Protein AF-A0A6B3PLU9-F1 (afdb_monomer)

Structure (mmCIF, N/CA/C/O backbone):
data_AF-A0A6B3PLU9-F1
#
_entry.id   AF-A0A6B3PLU9-F1
#
loop_
_atom_site.group_PDB
_atom_site.id
_atom_site.type_symbol
_atom_site.label_atom_id
_atom_site.label_alt_id
_atom_site.label_comp_id
_atom_site.label_asym_id
_atom_site.label_entity_id
_atom_site.label_seq_id
_atom_site.pdbx_PDB_ins_code
_atom_site.Cartn_x
_atom_site.Cartn_y
_atom_site.Cartn_z
_atom_site.occupancy
_atom_site.B_iso_or_equiv
_atom_site.auth_seq_id
_atom_site.auth_comp_id
_atom_site.auth_asym_id
_atom_site.auth_atom_id
_atom_site.pdbx_PDB_model_num
ATOM 1 N N . MET A 1 1 ? -28.751 -51.634 -18.976 1.00 40.22 1 MET A N 1
ATOM 2 C CA . MET A 1 1 ? -27.635 -51.017 -18.234 1.00 40.22 1 MET A CA 1
ATOM 3 C C . MET A 1 1 ? -26.847 -50.187 -19.223 1.00 40.22 1 MET A C 1
ATOM 5 O O . MET A 1 1 ? -26.093 -50.759 -19.991 1.00 40.22 1 MET A O 1
ATOM 9 N N . ASP A 1 2 ? -27.060 -48.877 -19.251 1.00 35.12 2 ASP A N 1
ATOM 10 C CA . ASP A 1 2 ? -26.066 -47.971 -19.817 1.00 35.12 2 ASP A CA 1
ATOM 11 C C . ASP A 1 2 ? -25.985 -46.749 -18.906 1.00 35.12 2 ASP A C 1
ATOM 13 O O . ASP A 1 2 ? -26.963 -46.044 -18.657 1.00 35.12 2 ASP A O 1
ATOM 17 N N . SER A 1 3 ? -24.834 -46.633 -18.265 1.00 38.56 3 SER A N 1
ATOM 18 C CA . SER A 1 3 ? -24.521 -45.673 -17.221 1.00 38.56 3 SER A CA 1
ATOM 19 C C . SER A 1 3 ? -23.935 -44.424 -17.865 1.00 38.56 3 SER A C 1
ATOM 21 O O . SER A 1 3 ? -22.718 -44.308 -18.036 1.00 38.56 3 SER A O 1
ATOM 23 N N . SER A 1 4 ? -24.801 -43.469 -18.200 1.00 42.03 4 SER A N 1
ATOM 24 C CA . SER A 1 4 ? -24.402 -42.148 -18.680 1.00 42.03 4 SER A CA 1
ATOM 25 C C . SER A 1 4 ? -23.689 -41.391 -17.554 1.00 42.03 4 SER A C 1
ATOM 27 O O . SER A 1 4 ? -24.287 -40.933 -16.579 1.00 42.03 4 SER A O 1
ATOM 29 N N . LYS A 1 5 ? -22.363 -41.306 -17.685 1.00 42.41 5 LYS A N 1
ATOM 30 C CA . LYS A 1 5 ? -21.433 -40.605 -16.793 1.00 42.41 5 LYS A CA 1
ATOM 31 C C . LYS A 1 5 ? -21.872 -39.156 -16.559 1.00 42.41 5 LYS A C 1
ATOM 33 O O . LYS A 1 5 ? -21.849 -38.340 -17.477 1.00 42.41 5 LYS A O 1
ATOM 38 N N . LYS A 1 6 ? -22.163 -38.813 -15.301 1.00 42.69 6 LYS A N 1
ATOM 39 C CA . LYS A 1 6 ? -22.234 -37.420 -14.835 1.00 42.69 6 LYS A CA 1
ATOM 40 C C . LYS A 1 6 ? -20.848 -36.782 -14.974 1.00 42.69 6 LYS A C 1
ATOM 42 O O . LYS A 1 6 ? -19.919 -37.155 -14.259 1.00 42.69 6 LYS A O 1
ATOM 47 N N . VAL A 1 7 ? -20.690 -35.835 -15.896 1.00 46.00 7 VAL A N 1
ATOM 48 C CA . VAL A 1 7 ? -19.469 -35.029 -16.011 1.00 46.00 7 VAL A CA 1
ATOM 49 C C . VAL A 1 7 ? -19.578 -33.871 -15.020 1.00 46.00 7 VAL A C 1
ATOM 51 O O . VAL A 1 7 ? -20.324 -32.925 -15.242 1.00 46.00 7 VAL A O 1
ATOM 54 N N . ASN A 1 8 ? -18.847 -33.953 -13.910 1.00 43.81 8 ASN A N 1
ATOM 55 C CA . ASN A 1 8 ? -18.676 -32.838 -12.980 1.00 43.81 8 ASN A CA 1
ATOM 56 C C . ASN A 1 8 ? -17.635 -31.866 -13.565 1.00 43.81 8 ASN A C 1
ATOM 58 O O . ASN A 1 8 ? -16.434 -32.140 -13.528 1.00 43.81 8 ASN A O 1
ATOM 62 N N . THR A 1 9 ? -18.090 -30.764 -14.167 1.00 45.09 9 THR A N 1
ATOM 63 C CA . THR A 1 9 ? -17.224 -29.689 -14.671 1.00 45.09 9 THR A CA 1
ATOM 64 C C . THR A 1 9 ? -17.217 -28.523 -13.684 1.00 45.09 9 THR A C 1
ATOM 66 O O . THR A 1 9 ? -18.129 -27.701 -13.688 1.00 45.09 9 THR A O 1
ATOM 69 N N . LYS A 1 10 ? -16.162 -28.420 -12.870 1.00 51.03 10 LYS A N 1
ATOM 70 C CA . LYS A 1 10 ? -15.980 -27.383 -11.836 1.00 51.03 10 LYS A CA 1
ATOM 71 C C . LYS A 1 10 ? -15.837 -25.933 -12.348 1.00 51.03 10 LYS A C 1
ATOM 73 O O . LYS A 1 10 ? -15.636 -25.043 -11.535 1.00 51.03 10 LYS A O 1
ATOM 78 N N . ASN A 1 11 ? -15.936 -25.666 -13.655 1.00 46.56 11 ASN A N 1
ATOM 79 C CA . ASN A 1 11 ? -15.552 -24.365 -14.227 1.00 46.56 11 ASN A CA 1
ATOM 80 C C . ASN A 1 11 ? -16.656 -23.684 -15.061 1.00 46.56 11 ASN A C 1
ATOM 82 O O . ASN A 1 11 ? -16.352 -22.748 -15.790 1.00 46.56 11 ASN A O 1
ATOM 86 N N . GLY A 1 12 ? -17.911 -24.155 -15.022 1.00 44.62 12 GLY A N 1
ATOM 87 C CA . GLY A 1 12 ? -19.075 -23.485 -15.643 1.00 44.62 12 GLY A CA 1
ATOM 88 C C . GLY A 1 12 ? -19.098 -23.361 -17.181 1.00 44.62 12 GLY A C 1
ATOM 89 O O . GLY A 1 12 ? -20.157 -23.136 -17.749 1.00 44.62 12 GLY A O 1
ATOM 90 N N . LEU A 1 13 ? -17.971 -23.558 -17.872 1.00 59.44 13 LEU A N 1
ATOM 91 C CA . LEU A 1 13 ? -17.803 -23.282 -19.307 1.00 59.44 13 LEU A CA 1
ATOM 92 C C . LEU A 1 13 ? -17.908 -24.522 -20.211 1.00 59.44 13 LEU A C 1
ATOM 94 O O . LEU A 1 13 ? -17.691 -24.417 -21.412 1.00 59.44 13 LEU A O 1
ATOM 98 N N . GLY A 1 14 ? -18.158 -25.719 -19.666 1.00 50.41 14 GLY A N 1
ATOM 99 C CA . GLY A 1 14 ? -18.267 -26.965 -20.450 1.00 50.41 14 GLY A CA 1
ATOM 100 C C . GLY A 1 14 ? -16.984 -27.421 -21.174 1.00 50.41 14 GLY A C 1
ATOM 101 O O . GLY A 1 14 ? -16.959 -28.498 -21.766 1.00 50.41 14 GLY A O 1
ATOM 102 N N . ILE A 1 15 ? -15.896 -26.651 -21.096 1.00 53.94 15 ILE A N 1
ATOM 103 C CA . ILE A 1 15 ? -14.608 -26.938 -21.731 1.00 53.94 15 ILE A CA 1
ATOM 104 C C . ILE A 1 15 ? -13.661 -27.520 -20.679 1.00 53.94 15 ILE A C 1
ATOM 106 O O . ILE A 1 15 ? -13.397 -26.905 -19.645 1.00 53.94 15 ILE A O 1
ATOM 110 N N . LYS A 1 16 ? -13.113 -28.714 -20.939 1.00 58.19 16 LYS A N 1
ATOM 111 C CA . LYS A 1 16 ? -12.003 -29.238 -20.132 1.00 58.19 16 LYS A CA 1
ATOM 112 C C . LYS A 1 16 ? -10.785 -28.339 -20.367 1.00 58.19 16 LYS A C 1
ATOM 114 O O . LYS A 1 16 ? -10.379 -28.219 -21.525 1.00 58.19 16 LYS A O 1
ATOM 119 N N . PRO A 1 17 ? -10.174 -27.742 -19.328 1.00 61.59 17 PRO A N 1
ATOM 120 C CA . PRO A 1 17 ? -8.960 -26.961 -19.517 1.00 61.59 17 PRO A CA 1
ATOM 121 C C . PRO A 1 17 ? -7.906 -27.843 -20.191 1.00 61.59 17 PRO A C 1
ATOM 123 O O . PRO A 1 17 ? -7.608 -28.951 -19.729 1.00 61.59 17 PRO A O 1
ATOM 126 N N . LYS A 1 18 ? -7.383 -27.376 -21.329 1.00 72.00 18 LYS A N 1
ATOM 127 C CA . LYS A 1 18 ? -6.341 -28.081 -22.075 1.00 72.00 18 LYS A CA 1
ATOM 128 C C . LYS A 1 18 ? -5.106 -28.154 -21.181 1.00 72.00 18 LYS A C 1
ATOM 130 O O . LYS A 1 18 ? -4.504 -27.129 -20.883 1.00 72.00 18 LYS A O 1
ATOM 135 N N . LYS A 1 19 ? -4.728 -29.358 -20.742 1.00 76.62 19 LYS A N 1
ATOM 136 C CA . LYS A 1 19 ? -3.467 -29.557 -20.017 1.00 76.62 19 LYS A CA 1
ATOM 137 C C . LYS A 1 19 ? -2.315 -29.214 -20.958 1.00 76.62 19 LYS A C 1
ATOM 139 O O . LYS A 1 19 ? -2.180 -29.835 -22.011 1.00 76.62 19 LYS A O 1
ATOM 144 N N . TRP A 1 20 ? -1.521 -28.210 -20.601 1.00 80.81 20 TRP A N 1
ATOM 145 C CA . TRP A 1 20 ? -0.330 -27.845 -21.361 1.00 80.81 20 TRP A CA 1
ATOM 146 C C . TRP A 1 20 ? 0.751 -28.914 -21.198 1.00 80.81 20 TRP A C 1
ATOM 148 O O . TRP A 1 20 ? 0.866 -29.550 -20.147 1.00 80.81 20 TRP A O 1
ATOM 158 N N . THR A 1 21 ? 1.541 -29.126 -22.250 1.00 88.19 21 THR A N 1
ATOM 159 C CA . THR A 1 21 ? 2.741 -29.961 -22.159 1.00 88.19 21 THR A CA 1
ATOM 160 C C . THR A 1 21 ? 3.817 -29.220 -21.365 1.00 88.19 21 THR A C 1
ATOM 162 O O . THR A 1 21 ? 3.837 -27.989 -21.333 1.00 88.19 21 THR A O 1
ATOM 165 N N . LYS A 1 22 ? 4.742 -29.959 -20.736 1.00 87.88 22 LYS A N 1
ATOM 166 C CA . LYS A 1 22 ? 5.876 -29.355 -20.009 1.00 87.88 22 LYS A CA 1
ATOM 167 C C . LYS A 1 22 ? 6.689 -28.412 -20.902 1.00 87.88 22 LYS A C 1
ATOM 169 O O . LYS A 1 22 ? 7.090 -27.344 -20.457 1.00 87.88 22 LYS A O 1
ATOM 174 N N . GLU A 1 23 ? 6.895 -28.808 -22.155 1.00 89.44 23 GLU A N 1
ATOM 175 C CA . GLU A 1 23 ? 7.590 -28.011 -23.166 1.00 89.44 23 GLU A CA 1
ATOM 176 C C . GLU A 1 23 ? 6.848 -26.708 -23.478 1.00 89.44 23 GLU A C 1
ATOM 178 O O . GLU A 1 23 ? 7.449 -25.641 -23.442 1.00 89.44 23 GLU A O 1
ATOM 183 N N . HIS A 1 24 ? 5.529 -26.764 -23.691 1.00 84.94 24 HIS A N 1
ATOM 184 C CA . HIS A 1 24 ? 4.742 -25.563 -23.957 1.00 84.94 24 HIS A CA 1
ATOM 185 C C . HIS A 1 24 ? 4.762 -24.592 -22.769 1.00 84.94 24 HIS A C 1
ATOM 187 O O . HIS A 1 24 ? 4.985 -23.399 -22.959 1.00 84.94 24 HIS A O 1
ATOM 193 N N . SER A 1 25 ? 4.619 -25.099 -21.539 1.00 86.62 25 SER A N 1
ATOM 194 C CA . SER A 1 25 ? 4.739 -24.276 -20.331 1.00 86.62 25 SER A CA 1
ATOM 195 C C . SER A 1 25 ? 6.117 -23.624 -20.206 1.00 86.62 25 SER A C 1
ATOM 197 O O . SER A 1 25 ? 6.197 -22.455 -19.836 1.00 86.62 25 SER A O 1
ATOM 199 N N . LYS A 1 26 ? 7.195 -24.348 -20.536 1.00 90.88 26 LYS A N 1
ATOM 200 C CA . LYS A 1 26 ? 8.556 -23.798 -20.530 1.00 90.88 26 LYS A CA 1
ATOM 201 C C . LYS A 1 26 ? 8.711 -22.689 -21.573 1.00 90.88 26 LYS A C 1
ATOM 203 O O . LYS A 1 26 ? 9.187 -21.615 -21.232 1.00 90.88 26 LYS A O 1
ATOM 208 N N . ASN A 1 27 ? 8.237 -22.907 -22.798 1.00 90.00 27 ASN A N 1
ATOM 209 C CA . ASN A 1 27 ? 8.338 -21.917 -23.873 1.00 90.00 27 ASN A CA 1
ATOM 210 C C . ASN A 1 27 ? 7.592 -20.622 -23.530 1.00 90.00 27 ASN A C 1
ATOM 212 O O . ASN A 1 27 ? 8.107 -19.533 -23.765 1.00 90.00 27 ASN A O 1
ATOM 216 N N . VAL A 1 28 ? 6.404 -20.727 -22.925 1.00 89.44 28 VAL A N 1
ATOM 217 C CA . VAL A 1 28 ? 5.658 -19.556 -22.445 1.00 89.44 28 VAL A CA 1
ATOM 218 C C . VAL A 1 28 ? 6.419 -18.842 -21.323 1.00 89.44 28 VAL A C 1
ATOM 220 O O . VAL A 1 28 ? 6.532 -17.620 -21.352 1.00 89.44 28 VAL A O 1
ATOM 223 N N . GLN A 1 29 ? 6.983 -19.575 -20.357 1.00 89.25 29 GLN A N 1
ATOM 224 C CA . GLN A 1 29 ? 7.791 -18.974 -19.288 1.00 89.25 29 GLN A CA 1
ATOM 225 C C . GLN A 1 29 ? 9.027 -18.249 -19.827 1.00 89.25 29 GLN A C 1
ATOM 227 O O . GLN A 1 29 ? 9.337 -17.153 -19.365 1.00 89.25 29 GLN A O 1
ATOM 232 N N . ASP A 1 30 ? 9.725 -18.846 -20.790 1.00 91.75 30 ASP A N 1
ATOM 233 C CA . ASP A 1 30 ? 10.923 -18.262 -21.388 1.00 91.75 30 ASP A CA 1
ATOM 234 C C . ASP A 1 30 ? 10.569 -17.017 -22.218 1.00 91.75 30 ASP A C 1
ATOM 236 O O . ASP A 1 30 ? 11.236 -15.991 -22.083 1.00 91.75 30 ASP A O 1
ATOM 240 N N . PHE A 1 31 ? 9.460 -17.048 -22.969 1.00 91.44 31 PHE A N 1
ATOM 241 C CA . PHE A 1 31 ? 8.927 -15.876 -23.671 1.00 91.44 31 PHE A CA 1
ATOM 242 C C . PHE A 1 31 ? 8.584 -14.731 -22.708 1.00 91.44 31 PHE A C 1
ATOM 244 O O . PHE A 1 31 ? 9.013 -13.598 -2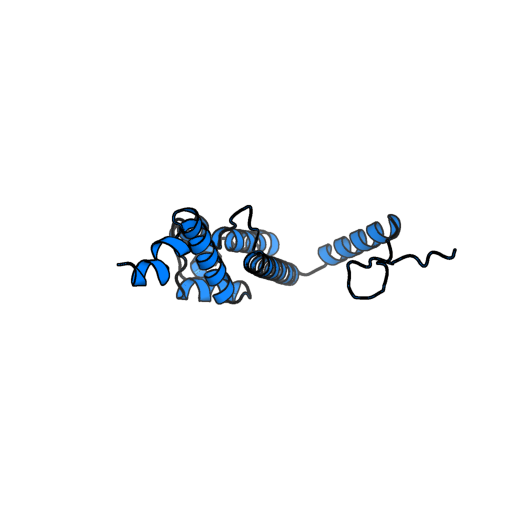2.921 1.00 91.44 31 PHE A O 1
ATOM 251 N N . ILE A 1 32 ? 7.872 -15.022 -21.612 1.00 88.94 32 ILE A N 1
ATOM 252 C CA . ILE A 1 32 ? 7.526 -14.022 -20.589 1.00 88.94 32 ILE A CA 1
ATOM 253 C C . ILE A 1 32 ? 8.793 -13.410 -19.983 1.00 88.94 32 ILE A C 1
ATOM 255 O O . ILE A 1 32 ? 8.877 -12.191 -19.851 1.00 88.94 32 ILE A O 1
ATOM 259 N N . LYS A 1 33 ? 9.797 -14.229 -19.642 1.00 90.12 33 LYS A N 1
ATOM 260 C CA . LYS A 1 33 ? 11.072 -13.743 -19.089 1.00 90.12 33 LYS A CA 1
ATOM 261 C C . LYS A 1 33 ? 11.819 -12.853 -20.074 1.00 90.12 33 LYS A C 1
ATOM 263 O O . LYS A 1 33 ? 12.335 -11.814 -19.673 1.00 90.12 33 LYS A O 1
ATOM 268 N N . GLN A 1 34 ? 11.883 -13.255 -21.343 1.00 90.81 34 GLN A N 1
ATOM 269 C CA . GLN A 1 34 ? 12.548 -12.477 -22.383 1.00 90.81 34 GLN A CA 1
ATOM 270 C C . GLN A 1 34 ? 11.849 -11.134 -22.594 1.00 90.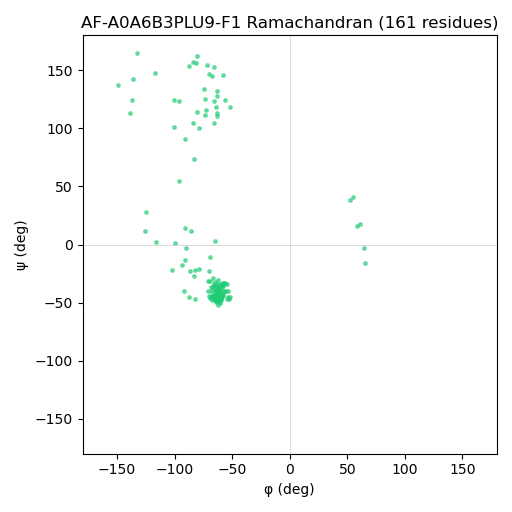81 34 GLN A C 1
ATOM 272 O O . GLN A 1 34 ? 12.518 -10.105 -22.649 1.00 90.81 34 GLN A O 1
ATOM 277 N N . HIS A 1 35 ? 10.518 -11.138 -22.661 1.00 89.88 35 HIS A N 1
ATOM 278 C CA . HIS A 1 35 ? 9.745 -9.915 -22.813 1.00 89.88 35 HIS A CA 1
ATOM 279 C C . HIS A 1 35 ? 9.933 -8.992 -21.602 1.00 89.88 35 HIS A C 1
ATOM 281 O O . HIS A 1 35 ? 10.351 -7.852 -21.770 1.00 89.88 35 HIS A O 1
ATOM 287 N N . TYR A 1 36 ? 9.785 -9.522 -20.383 1.00 87.44 36 TYR A N 1
ATOM 288 C CA . TYR A 1 36 ? 10.017 -8.779 -19.141 1.00 87.44 36 TYR A CA 1
ATOM 289 C C . TYR A 1 36 ? 11.435 -8.203 -19.038 1.00 87.44 36 TYR A C 1
ATOM 291 O O . TYR A 1 36 ? 11.631 -7.140 -18.456 1.00 87.44 36 TYR A O 1
ATOM 299 N N . ALA A 1 37 ? 12.455 -8.871 -19.584 1.00 88.06 37 ALA A N 1
ATOM 300 C CA . ALA A 1 37 ? 13.814 -8.333 -19.599 1.00 88.06 37 ALA A CA 1
ATOM 301 C C . ALA A 1 37 ? 13.930 -7.061 -20.460 1.00 88.06 37 ALA A C 1
ATOM 303 O O . ALA A 1 37 ? 14.710 -6.176 -20.114 1.00 88.06 37 ALA A O 1
ATOM 304 N N . GLN A 1 38 ? 13.136 -6.959 -21.530 1.00 90.69 38 GLN A N 1
ATOM 305 C CA . GLN A 1 38 ? 13.157 -5.860 -22.502 1.00 90.69 38 GLN A CA 1
ATOM 306 C C . GLN A 1 38 ? 12.154 -4.738 -22.198 1.00 90.69 38 GLN A C 1
ATOM 308 O O . GLN A 1 38 ? 12.306 -3.645 -22.735 1.00 90.69 38 GLN A O 1
ATOM 313 N N . THR A 1 39 ? 11.151 -4.993 -21.355 1.00 89.69 39 THR A N 1
ATOM 314 C CA . THR A 1 39 ? 10.171 -3.990 -20.913 1.00 89.69 39 THR A CA 1
ATOM 315 C C . THR A 1 39 ? 10.856 -2.795 -20.236 1.00 89.69 39 THR A C 1
ATOM 317 O O . THR A 1 39 ? 11.869 -2.963 -19.545 1.00 89.69 39 THR A O 1
ATOM 320 N N . ASP A 1 40 ? 10.298 -1.596 -20.402 1.00 96.00 40 ASP A N 1
ATOM 321 C CA . ASP A 1 40 ? 10.791 -0.380 -19.750 1.00 96.00 40 ASP A CA 1
ATOM 322 C C . ASP A 1 40 ? 10.582 -0.435 -18.217 1.00 96.00 40 ASP A C 1
ATOM 324 O O . ASP A 1 40 ? 9.595 -1.015 -17.751 1.00 96.00 40 ASP A O 1
ATOM 328 N N . PRO A 1 41 ? 11.486 0.126 -17.389 1.00 95.81 41 PRO A N 1
ATOM 329 C CA . PRO A 1 41 ? 11.319 0.129 -15.936 1.00 95.81 41 PRO A CA 1
ATOM 330 C C . PRO A 1 41 ? 10.014 0.763 -15.431 1.00 95.81 41 PRO A C 1
ATOM 332 O O . PRO A 1 41 ? 9.482 0.292 -14.424 1.00 95.81 41 PRO A O 1
ATOM 335 N N . VAL A 1 42 ? 9.486 1.788 -16.108 1.00 95.88 42 VAL A N 1
ATOM 336 C CA . VAL A 1 42 ? 8.208 2.426 -15.752 1.00 95.88 42 VAL A CA 1
ATOM 337 C C . VAL A 1 42 ? 7.051 1.472 -16.021 1.00 95.88 42 VAL A C 1
ATOM 339 O O . VAL A 1 42 ? 6.237 1.238 -15.136 1.00 95.88 42 VAL A O 1
ATOM 342 N N . GLU A 1 43 ? 7.030 0.818 -17.180 1.00 96.31 43 GLU A N 1
ATOM 343 C CA . GLU A 1 43 ? 5.998 -0.172 -17.506 1.00 96.31 43 GLU A CA 1
ATOM 344 C C . GLU A 1 43 ? 6.062 -1.392 -16.563 1.00 96.31 43 GLU A C 1
ATOM 346 O O . GLU A 1 43 ? 5.040 -1.941 -16.143 1.00 96.31 43 GLU A O 1
ATOM 351 N N . LYS A 1 44 ? 7.262 -1.817 -16.137 1.00 97.00 44 LYS A N 1
ATOM 352 C CA . LYS A 1 44 ? 7.395 -2.842 -15.081 1.00 97.00 44 LYS A CA 1
ATOM 353 C C . LYS A 1 44 ? 6.795 -2.377 -13.760 1.00 97.00 44 LYS A C 1
ATOM 355 O O . LYS A 1 44 ? 6.213 -3.195 -13.045 1.00 97.00 44 LYS A O 1
ATOM 360 N N . LEU A 1 45 ? 6.958 -1.099 -13.425 1.00 97.44 45 LEU A N 1
ATOM 361 C CA . LEU A 1 45 ? 6.413 -0.528 -12.201 1.00 97.44 45 LEU A CA 1
ATOM 362 C C . LEU A 1 45 ? 4.889 -0.492 -12.274 1.00 97.44 45 LEU A C 1
ATOM 364 O O . LEU A 1 45 ? 4.250 -0.982 -11.350 1.00 97.44 45 LEU A O 1
ATOM 368 N N . GLU A 1 46 ? 4.313 -0.013 -13.374 1.00 96.94 46 GLU A N 1
ATOM 369 C CA . GLU A 1 46 ? 2.863 -0.014 -13.603 1.00 96.94 46 GLU A CA 1
ATOM 370 C C . GLU A 1 46 ? 2.278 -1.423 -13.458 1.00 96.94 46 GLU A C 1
ATOM 372 O O . GLU A 1 46 ? 1.332 -1.637 -12.699 1.00 96.94 46 GLU A O 1
ATOM 377 N N . ASN A 1 47 ? 2.912 -2.422 -14.078 1.00 95.94 47 ASN A N 1
ATOM 378 C CA . ASN A 1 47 ? 2.512 -3.822 -13.938 1.00 95.94 47 ASN A CA 1
ATOM 379 C C . ASN A 1 47 ? 2.606 -4.327 -12.486 1.00 95.94 47 ASN A C 1
ATOM 381 O O . ASN A 1 47 ? 1.742 -5.078 -12.026 1.00 95.94 47 ASN A O 1
ATOM 385 N N . ARG A 1 48 ? 3.641 -3.922 -11.736 1.00 97.38 48 ARG A N 1
ATOM 386 C CA . ARG A 1 48 ? 3.786 -4.268 -10.312 1.00 97.38 48 ARG A CA 1
ATOM 387 C C . ARG A 1 48 ? 2.714 -3.616 -9.447 1.00 97.38 48 ARG A C 1
ATOM 389 O O . ARG A 1 48 ? 2.139 -4.300 -8.604 1.00 97.38 48 ARG A O 1
ATOM 396 N N . LEU A 1 49 ? 2.426 -2.338 -9.664 1.00 98.00 49 LEU A N 1
ATOM 397 C CA . LEU A 1 49 ? 1.381 -1.609 -8.948 1.00 98.00 49 LEU A CA 1
ATOM 398 C C . LEU A 1 49 ? -0.004 -2.189 -9.254 1.00 98.00 49 LEU A C 1
ATOM 400 O O . LEU A 1 49 ? -0.798 -2.410 -8.339 1.00 98.00 49 LEU A O 1
ATOM 404 N N . PHE A 1 50 ? -0.258 -2.555 -10.512 1.00 97.94 50 PHE A N 1
ATOM 405 C CA . PHE A 1 50 ? -1.480 -3.247 -10.905 1.00 97.94 50 PHE A CA 1
ATOM 406 C C . PHE A 1 50 ? -1.624 -4.608 -10.210 1.00 97.94 50 PHE A C 1
ATOM 408 O O . PHE A 1 50 ? -2.690 -4.926 -9.688 1.00 97.94 50 PHE A O 1
ATOM 415 N N . ALA A 1 51 ? -0.550 -5.398 -10.123 1.00 97.88 51 ALA A N 1
ATOM 416 C CA . ALA A 1 51 ? -0.576 -6.658 -9.383 1.00 97.88 51 ALA A CA 1
ATOM 417 C C . ALA A 1 51 ? -0.890 -6.449 -7.888 1.00 97.88 51 ALA A C 1
ATOM 419 O O . ALA A 1 51 ? -1.712 -7.177 -7.335 1.00 97.88 51 ALA A O 1
ATOM 420 N N . ILE A 1 52 ? -0.298 -5.431 -7.253 1.00 98.12 52 ILE A N 1
ATOM 421 C CA . ILE A 1 52 ? -0.581 -5.069 -5.852 1.00 98.12 52 ILE A CA 1
ATOM 422 C C . ILE A 1 52 ? -2.057 -4.683 -5.682 1.00 98.12 52 ILE A C 1
ATOM 424 O O . ILE A 1 52 ? -2.719 -5.155 -4.761 1.00 98.12 52 ILE A O 1
ATOM 428 N N . LYS A 1 53 ? -2.612 -3.891 -6.605 1.00 98.25 53 LYS A N 1
ATOM 429 C CA . LYS A 1 53 ? -4.036 -3.525 -6.625 1.00 98.25 53 LYS A CA 1
ATOM 430 C C . LYS A 1 53 ? -4.950 -4.749 -6.689 1.00 98.25 53 LYS A C 1
ATOM 432 O O . LYS A 1 53 ? -5.921 -4.816 -5.939 1.00 98.25 53 LYS A O 1
ATOM 437 N N . LEU A 1 54 ? -4.635 -5.723 -7.543 1.00 97.88 54 LEU A N 1
ATOM 438 C CA . LEU A 1 54 ? -5.393 -6.975 -7.624 1.00 97.88 54 LEU A CA 1
ATOM 439 C C . LEU A 1 54 ? -5.306 -7.774 -6.317 1.00 97.88 54 LEU A C 1
ATOM 441 O O . LEU A 1 54 ? -6.320 -8.273 -5.842 1.00 97.88 54 LEU A O 1
ATOM 445 N N . GLN A 1 55 ? -4.125 -7.851 -5.699 1.00 96.94 55 GLN A N 1
ATOM 446 C CA . GLN A 1 55 ? -3.955 -8.520 -4.403 1.00 96.94 55 GLN A CA 1
ATOM 447 C C . GLN A 1 55 ? -4.763 -7.843 -3.291 1.00 96.94 55 GLN A C 1
ATOM 449 O O . GLN A 1 55 ? -5.331 -8.517 -2.438 1.00 96.94 55 GLN A O 1
ATOM 454 N N . MET A 1 56 ? -4.830 -6.512 -3.295 1.00 97.75 56 MET A N 1
ATOM 455 C CA . MET A 1 56 ? -5.656 -5.745 -2.364 1.00 97.75 56 MET A CA 1
ATOM 456 C C . MET A 1 56 ? -7.152 -6.040 -2.555 1.00 97.75 56 MET A C 1
ATOM 458 O O . MET A 1 56 ? -7.876 -6.207 -1.576 1.00 97.75 56 MET A O 1
ATOM 462 N N . GLN A 1 57 ? -7.615 -6.133 -3.805 1.00 97.38 57 GLN A N 1
ATOM 463 C CA . GLN A 1 57 ? -9.001 -6.496 -4.121 1.00 97.38 57 GLN A CA 1
ATOM 464 C C . GLN A 1 57 ? -9.331 -7.925 -3.678 1.00 97.38 57 GLN A C 1
ATOM 466 O O . GLN A 1 57 ? -10.347 -8.133 -3.019 1.00 97.38 57 GLN A O 1
ATOM 471 N N . ASP A 1 58 ? -8.456 -8.883 -3.981 1.00 95.81 58 ASP A N 1
ATOM 472 C CA . ASP A 1 58 ? -8.600 -10.283 -3.568 1.00 95.81 58 ASP A CA 1
ATOM 473 C C . ASP A 1 58 ? -8.648 -10.409 -2.036 1.00 95.81 58 ASP A C 1
ATOM 475 O O . ASP A 1 58 ? -9.541 -11.045 -1.478 1.00 95.81 58 ASP A O 1
ATOM 479 N N . TYR A 1 59 ? -7.769 -9.686 -1.333 1.00 96.31 59 TYR A N 1
ATOM 480 C CA . TYR A 1 59 ? -7.779 -9.619 0.128 1.00 96.31 59 TYR A CA 1
ATOM 481 C C . TYR A 1 59 ? -9.113 -9.106 0.689 1.00 96.31 59 TYR A C 1
ATOM 483 O O . TYR A 1 59 ? -9.624 -9.633 1.679 1.00 96.31 59 TYR A O 1
ATOM 491 N N . LEU A 1 60 ? -9.713 -8.087 0.067 1.00 95.69 60 LEU A N 1
ATOM 492 C CA . LEU A 1 60 ? -11.015 -7.566 0.487 1.00 95.69 60 LEU A CA 1
ATOM 493 C C . LEU A 1 60 ? -12.166 -8.533 0.212 1.00 95.69 60 LEU A C 1
ATOM 495 O O . LEU A 1 60 ? -13.104 -8.567 1.006 1.00 95.69 60 LEU A O 1
ATOM 499 N N . GLN A 1 61 ? -12.083 -9.342 -0.840 1.00 93.88 61 GLN A N 1
ATOM 500 C CA . GLN A 1 61 ? -13.113 -10.323 -1.188 1.00 93.88 61 GLN A CA 1
ATOM 501 C C . GLN A 1 61 ? -13.003 -11.631 -0.400 1.00 93.88 61 GLN A C 1
ATOM 503 O O . GLN A 1 61 ? -13.993 -12.339 -0.261 1.00 93.88 61 GLN A O 1
ATOM 508 N N . ASN A 1 62 ? -11.826 -11.950 0.137 1.00 90.81 62 ASN A N 1
ATOM 509 C CA . ASN A 1 62 ? -11.627 -13.176 0.898 1.00 90.81 62 ASN A CA 1
ATOM 510 C C . ASN A 1 62 ? -12.303 -13.098 2.281 1.00 90.81 62 ASN A C 1
ATOM 512 O O . ASN A 1 62 ? -11.925 -12.268 3.110 1.00 90.81 62 ASN A O 1
ATOM 516 N N . GLU A 1 63 ? -13.300 -13.943 2.537 1.00 83.56 63 GLU A N 1
ATOM 517 C CA . GLU A 1 63 ? -13.979 -14.044 3.839 1.00 83.56 63 GLU A CA 1
ATOM 518 C C . GLU A 1 63 ? -13.207 -14.939 4.828 1.00 83.56 63 GLU A C 1
ATOM 520 O O . GLU A 1 63 ? -13.221 -14.689 6.032 1.00 83.56 63 GLU A O 1
ATOM 525 N N . ASP A 1 64 ? -12.430 -15.899 4.321 1.00 85.19 64 ASP A N 1
ATOM 526 C CA . ASP A 1 64 ? -11.673 -16.890 5.094 1.00 85.19 64 ASP A CA 1
ATOM 527 C C . ASP A 1 64 ? -10.211 -16.451 5.310 1.00 85.19 64 ASP A C 1
ATOM 529 O O . ASP A 1 64 ? -9.250 -17.149 4.967 1.00 85.19 64 ASP A O 1
ATOM 533 N N . ILE A 1 65 ? -10.011 -15.252 5.864 1.00 81.56 65 ILE A N 1
ATOM 534 C CA . ILE A 1 65 ? -8.663 -14.714 6.097 1.00 81.56 65 ILE A CA 1
ATOM 535 C C . ILE A 1 65 ? -7.990 -15.438 7.267 1.00 81.56 65 ILE A C 1
ATOM 537 O O . ILE A 1 65 ? -8.336 -15.238 8.430 1.00 81.56 65 ILE A O 1
ATOM 541 N N . THR A 1 66 ? -6.954 -16.222 6.962 1.00 80.19 66 THR A N 1
ATOM 542 C CA . THR A 1 66 ? -6.101 -16.879 7.967 1.00 80.19 66 THR A CA 1
ATOM 543 C C . THR A 1 66 ? -4.949 -16.000 8.452 1.00 80.19 66 THR A C 1
ATOM 545 O O . THR A 1 66 ? -4.422 -16.220 9.539 1.00 80.19 66 THR A O 1
ATOM 548 N N . GLU A 1 67 ? -4.542 -15.010 7.654 1.00 86.69 67 GLU A N 1
ATOM 549 C CA . GLU A 1 67 ? -3.430 -14.106 7.951 1.00 86.69 67 GLU A CA 1
ATOM 550 C C . GLU A 1 67 ? -3.799 -12.665 7.587 1.00 86.69 67 GLU A C 1
ATOM 552 O O . GLU A 1 67 ? -4.186 -12.368 6.457 1.00 86.69 67 GLU A O 1
ATOM 557 N N . ILE A 1 68 ? -3.686 -11.757 8.560 1.00 91.00 68 ILE A N 1
ATOM 558 C CA . ILE A 1 68 ? -4.027 -10.346 8.366 1.00 91.00 68 ILE A CA 1
ATOM 559 C C . ILE A 1 68 ? -2.867 -9.644 7.669 1.00 91.00 68 ILE A C 1
ATOM 561 O O . ILE A 1 68 ? -1.829 -9.423 8.292 1.00 91.00 68 ILE A O 1
ATOM 565 N N . LYS A 1 69 ? -3.098 -9.189 6.436 1.00 94.81 69 LYS A N 1
ATOM 566 C CA . LYS A 1 69 ? -2.193 -8.289 5.719 1.00 94.81 69 LYS A CA 1
ATOM 567 C C . LYS A 1 69 ? -2.657 -6.845 5.884 1.00 94.81 69 LYS A C 1
ATOM 569 O O . LYS A 1 69 ? -3.804 -6.484 5.614 1.00 94.81 69 LYS A O 1
ATOM 574 N N . THR A 1 70 ? -1.776 -6.000 6.389 1.00 95.38 70 THR A N 1
ATOM 575 C CA . THR A 1 70 ? -2.032 -4.590 6.673 1.00 95.38 70 THR A CA 1
ATOM 576 C C . THR A 1 70 ? -1.901 -3.728 5.425 1.00 95.38 70 THR A C 1
ATOM 578 O O . THR A 1 70 ? -1.162 -4.036 4.494 1.00 95.38 70 THR A O 1
ATOM 581 N N . VAL A 1 71 ? -2.571 -2.572 5.436 1.00 96.50 71 VAL A N 1
ATOM 582 C CA . VAL A 1 71 ? -2.385 -1.544 4.402 1.00 96.50 71 VAL A CA 1
ATOM 583 C C . VAL A 1 71 ? -0.921 -1.091 4.299 1.00 96.50 71 VAL A C 1
ATOM 585 O O . VAL A 1 71 ? -0.425 -0.837 3.204 1.00 96.50 71 VAL A O 1
ATOM 588 N N . GLY A 1 72 ? -0.205 -1.055 5.429 1.00 97.25 72 GLY A N 1
ATOM 589 C CA . GLY A 1 72 ? 1.214 -0.720 5.485 1.00 97.25 72 GLY A CA 1
ATOM 590 C C . GLY A 1 72 ? 2.090 -1.691 4.695 1.00 97.25 72 GLY A C 1
ATOM 591 O O . GLY A 1 72 ? 2.979 -1.241 3.978 1.00 97.25 72 GLY A O 1
ATOM 592 N N . GLU A 1 73 ? 1.799 -2.992 4.752 1.00 97.69 73 GLU A N 1
ATOM 593 C CA . GLU A 1 73 ? 2.526 -4.025 3.999 1.00 97.69 73 GLU A CA 1
ATOM 594 C C . GLU A 1 73 ? 2.330 -3.878 2.484 1.00 97.69 73 GLU A C 1
ATOM 596 O O . GLU A 1 73 ? 3.307 -3.899 1.738 1.00 97.69 73 GLU A O 1
ATOM 601 N N . PHE A 1 74 ? 1.106 -3.611 2.015 1.00 98.00 74 PHE A N 1
ATOM 602 C CA . PHE A 1 74 ? 0.867 -3.326 0.592 1.00 98.00 74 PHE A CA 1
ATOM 603 C C . PHE A 1 74 ? 1.624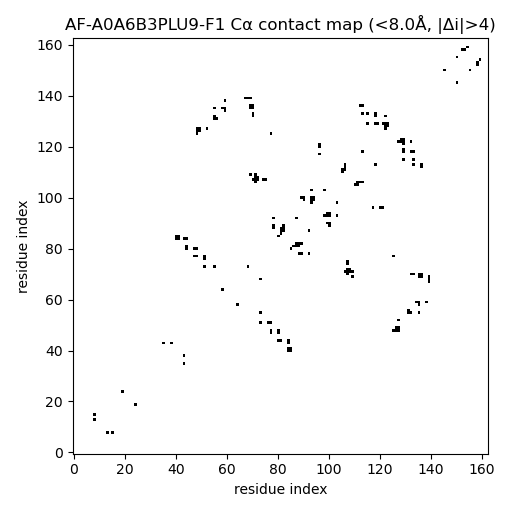 -2.077 0.111 1.00 98.00 74 PHE A C 1
ATOM 605 O O . PHE A 1 74 ? 2.215 -2.075 -0.969 1.00 98.00 74 PHE A O 1
ATOM 612 N N . ILE A 1 75 ? 1.657 -1.015 0.923 1.00 98.25 75 ILE A N 1
ATOM 613 C CA . ILE A 1 75 ? 2.409 0.202 0.584 1.00 98.25 75 ILE A CA 1
ATOM 614 C C . ILE A 1 75 ? 3.922 -0.068 0.608 1.00 98.25 75 ILE A C 1
ATOM 616 O O . ILE A 1 75 ? 4.649 0.464 -0.231 1.00 98.25 75 ILE A O 1
ATOM 620 N N . GLN A 1 76 ? 4.421 -0.896 1.531 1.00 98.25 76 GLN A N 1
ATOM 621 C CA . GLN A 1 76 ? 5.830 -1.302 1.558 1.00 98.25 76 GLN A CA 1
ATOM 622 C C . GLN A 1 76 ? 6.230 -2.065 0.291 1.00 98.25 76 GLN A C 1
ATOM 624 O O . GLN A 1 76 ? 7.289 -1.775 -0.267 1.00 98.25 76 GLN A O 1
ATOM 629 N N . GLU A 1 77 ? 5.384 -2.975 -0.195 1.00 98.19 77 GLU A N 1
ATOM 630 C CA . GLU A 1 77 ? 5.600 -3.682 -1.465 1.00 98.19 77 GLU A CA 1
ATOM 631 C C . GLU A 1 77 ? 5.684 -2.711 -2.647 1.00 98.19 77 GLU A C 1
ATOM 633 O O . GLU A 1 77 ? 6.587 -2.818 -3.480 1.00 98.19 77 GLU A O 1
ATOM 638 N N . ALA A 1 78 ? 4.808 -1.705 -2.685 1.00 98.25 78 ALA A N 1
ATOM 639 C CA . ALA A 1 78 ? 4.864 -0.671 -3.709 1.00 98.25 78 ALA A CA 1
ATOM 640 C C . ALA A 1 78 ? 6.160 0.157 -3.618 1.00 98.25 78 ALA A C 1
ATOM 642 O O . ALA A 1 78 ? 6.854 0.329 -4.618 1.00 98.25 78 ALA A O 1
ATOM 643 N N . ILE A 1 79 ? 6.542 0.618 -2.419 1.00 98.38 79 ILE A N 1
ATOM 644 C CA . ILE A 1 79 ? 7.798 1.356 -2.186 1.00 98.38 79 ILE A CA 1
ATOM 645 C C . ILE A 1 79 ? 9.016 0.537 -2.640 1.00 98.38 79 ILE A C 1
ATOM 647 O O . ILE A 1 79 ? 9.949 1.098 -3.220 1.00 98.38 79 ILE A O 1
ATOM 651 N N . ALA A 1 80 ? 9.019 -0.776 -2.395 1.00 98.44 80 ALA A N 1
ATOM 652 C CA . ALA A 1 80 ? 10.077 -1.663 -2.865 1.00 98.44 80 ALA A CA 1
ATOM 653 C C . ALA A 1 80 ? 10.152 -1.679 -4.400 1.00 98.44 80 ALA A C 1
ATOM 655 O O . ALA A 1 80 ? 11.238 -1.495 -4.948 1.00 98.44 80 ALA A O 1
ATOM 656 N N . ALA A 1 81 ? 9.013 -1.767 -5.095 1.00 98.06 81 ALA A N 1
ATOM 657 C CA . ALA A 1 81 ? 8.968 -1.712 -6.558 1.00 98.06 81 ALA A CA 1
ATOM 658 C C . ALA A 1 81 ? 9.527 -0.388 -7.116 1.00 98.06 81 ALA A C 1
ATOM 660 O O . ALA A 1 81 ? 10.339 -0.404 -8.044 1.00 98.06 81 ALA A O 1
ATOM 661 N N . PHE A 1 82 ? 9.180 0.756 -6.511 1.00 98.25 82 PHE A N 1
ATOM 662 C CA . PHE A 1 82 ? 9.764 2.059 -6.864 1.00 98.25 82 PHE A CA 1
ATOM 663 C C . PHE A 1 82 ? 11.289 2.074 -6.710 1.00 98.25 82 PHE A C 1
ATOM 665 O O . PHE A 1 82 ? 12.005 2.606 -7.566 1.00 98.25 82 PHE A O 1
ATOM 672 N N . LYS A 1 83 ? 11.800 1.480 -5.626 1.00 98.06 83 LYS A N 1
ATOM 673 C CA . LYS A 1 83 ? 13.237 1.426 -5.359 1.00 98.06 83 LYS A CA 1
ATOM 674 C C . LYS A 1 83 ? 13.969 0.507 -6.332 1.00 98.06 83 LYS A C 1
ATOM 676 O O . LYS A 1 83 ? 15.036 0.877 -6.816 1.00 98.06 83 LYS A O 1
ATOM 681 N N . GLU A 1 84 ? 13.421 -0.668 -6.609 1.00 97.69 84 GLU A N 1
ATOM 682 C CA . GLU A 1 84 ? 14.038 -1.670 -7.480 1.00 97.69 84 GLU A CA 1
ATOM 683 C C . GLU A 1 84 ? 14.084 -1.213 -8.940 1.00 97.69 84 GLU A C 1
ATOM 685 O O . GLU A 1 84 ? 15.117 -1.355 -9.594 1.00 97.69 84 GLU A O 1
ATOM 690 N N . LEU A 1 85 ? 12.988 -0.636 -9.438 1.00 97.38 85 LEU A N 1
ATOM 691 C CA . LEU A 1 85 ? 12.819 -0.339 -10.861 1.00 97.38 85 LEU A CA 1
ATOM 692 C C . LEU A 1 85 ? 13.291 1.067 -11.235 1.00 97.38 85 LEU A C 1
ATOM 694 O O . LEU A 1 85 ? 13.932 1.235 -12.267 1.00 97.38 85 LEU A O 1
ATOM 698 N N . LEU A 1 86 ? 13.020 2.066 -10.390 1.00 97.25 86 LEU A N 1
ATOM 699 C CA . LEU A 1 86 ? 13.293 3.478 -10.696 1.00 97.25 86 LEU A CA 1
ATOM 700 C C . LEU A 1 86 ? 14.332 4.120 -9.768 1.00 97.25 86 LEU A C 1
ATOM 702 O O . LEU A 1 86 ? 14.607 5.311 -9.880 1.00 97.25 86 LEU A O 1
ATOM 706 N N . GLN A 1 87 ? 14.907 3.362 -8.827 1.00 97.88 87 GLN A N 1
ATOM 707 C CA . GLN A 1 87 ? 15.835 3.871 -7.805 1.00 97.88 87 GLN A CA 1
ATOM 708 C C . GLN A 1 87 ? 15.256 4.970 -6.899 1.00 97.88 87 GLN A C 1
ATOM 710 O O . GLN A 1 87 ? 15.996 5.614 -6.149 1.00 97.88 87 GLN A O 1
ATOM 715 N N . ILE A 1 88 ? 13.930 5.124 -6.880 1.00 98.31 88 ILE A N 1
ATOM 716 C CA . ILE A 1 88 ? 13.230 6.092 -6.038 1.00 98.31 88 ILE A CA 1
ATOM 717 C C . ILE A 1 88 ? 13.244 5.594 -4.591 1.00 98.31 88 ILE A C 1
ATOM 719 O O . ILE A 1 88 ? 12.866 4.467 -4.279 1.00 98.31 88 ILE A O 1
ATOM 723 N N . SER A 1 89 ? 13.734 6.433 -3.680 1.00 97.75 89 SER A N 1
ATOM 724 C CA . SER A 1 89 ? 13.872 6.063 -2.271 1.00 97.75 89 SER A CA 1
ATOM 725 C C . SER A 1 89 ? 12.575 6.267 -1.484 1.00 97.75 89 SER A C 1
ATOM 727 O O . SER A 1 89 ? 11.772 7.144 -1.797 1.00 97.75 89 SER A O 1
ATOM 729 N N . LYS A 1 90 ? 12.428 5.545 -0.363 1.00 97.69 90 LYS A N 1
ATOM 730 C CA . LYS A 1 90 ? 11.354 5.796 0.616 1.00 97.69 90 LYS A CA 1
ATOM 731 C C . LYS A 1 90 ? 11.332 7.251 1.101 1.00 97.69 90 LYS A C 1
ATOM 733 O O . LYS A 1 90 ? 10.265 7.781 1.385 1.00 97.69 90 LYS A O 1
ATOM 738 N N . LYS A 1 91 ? 12.503 7.891 1.207 1.00 98.19 91 LYS A N 1
ATOM 739 C CA . LYS A 1 91 ? 12.616 9.302 1.592 1.00 98.19 91 LYS A CA 1
ATOM 740 C C . LYS A 1 91 ? 11.985 10.213 0.537 1.00 98.19 91 LYS A C 1
ATOM 742 O O . LYS A 1 91 ? 11.168 11.047 0.902 1.00 98.19 91 LYS A O 1
ATOM 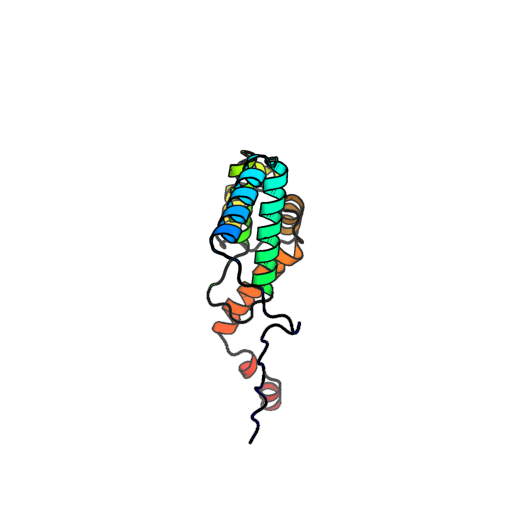747 N N . ALA A 1 92 ? 12.302 9.996 -0.739 1.00 98.50 92 ALA A N 1
ATOM 748 C CA . ALA A 1 92 ? 11.731 10.767 -1.843 1.00 98.50 92 ALA A CA 1
ATOM 749 C C . ALA A 1 92 ? 10.203 10.604 -1.925 1.00 98.50 92 ALA A C 1
ATOM 751 O O . ALA A 1 92 ? 9.492 11.585 -2.103 1.00 98.50 92 ALA A O 1
ATOM 752 N N . LEU A 1 93 ? 9.688 9.386 -1.717 1.00 98.44 93 LEU A N 1
ATOM 753 C CA . LEU A 1 93 ? 8.240 9.151 -1.650 1.00 98.44 93 LEU A CA 1
ATOM 754 C C . LEU A 1 93 ? 7.595 9.828 -0.436 1.00 98.44 93 LEU A C 1
ATOM 756 O O . LEU A 1 93 ? 6.532 10.420 -0.564 1.00 98.44 93 LEU A O 1
ATOM 760 N N . ALA A 1 94 ? 8.241 9.786 0.734 1.00 98.25 94 ALA A N 1
ATOM 761 C CA . ALA A 1 94 ? 7.745 10.490 1.914 1.00 98.25 94 ALA A CA 1
ATOM 762 C C . ALA A 1 94 ? 7.638 12.002 1.660 1.00 98.25 94 ALA A C 1
ATOM 764 O O . ALA A 1 94 ? 6.602 12.590 1.951 1.00 98.25 94 ALA A O 1
ATOM 765 N N . GLU A 1 95 ? 8.675 12.605 1.072 1.00 98.38 95 GLU A N 1
ATOM 766 C CA . GLU A 1 95 ? 8.683 14.022 0.693 1.00 98.38 95 GLU A CA 1
ATOM 767 C C . GLU A 1 95 ? 7.590 14.335 -0.340 1.00 98.38 95 GLU A C 1
ATOM 769 O O . GLU A 1 95 ? 6.853 15.301 -0.165 1.00 98.38 95 GLU A O 1
ATOM 774 N N . HIS A 1 96 ? 7.422 13.481 -1.356 1.00 98.31 96 HIS A N 1
ATOM 775 C CA . HIS A 1 96 ? 6.363 13.607 -2.362 1.00 98.31 96 HIS A CA 1
ATOM 776 C C . HIS A 1 96 ? 4.949 13.523 -1.763 1.00 98.31 96 HIS A C 1
ATOM 778 O O . HIS A 1 96 ? 4.054 14.244 -2.189 1.00 98.31 96 HIS A O 1
ATOM 784 N N . TRP A 1 97 ? 4.746 12.684 -0.745 1.00 98.12 97 TRP A N 1
ATOM 785 C CA . TRP A 1 97 ? 3.483 12.576 -0.006 1.00 98.12 97 TRP A CA 1
ATOM 786 C C . TRP A 1 97 ? 3.352 13.586 1.139 1.00 98.12 97 TRP A C 1
ATOM 788 O O . TRP A 1 97 ? 2.457 13.449 1.976 1.00 98.12 97 TRP A O 1
ATOM 798 N N . GLU A 1 98 ? 4.240 14.584 1.192 1.00 97.81 98 GLU A N 1
ATOM 799 C CA . GLU A 1 98 ? 4.238 15.659 2.187 1.00 97.81 98 GLU A CA 1
ATOM 800 C C . GLU A 1 98 ? 4.262 15.127 3.632 1.00 97.81 98 GLU A C 1
ATOM 802 O O . GLU A 1 98 ? 3.583 15.616 4.535 1.00 97.81 98 GLU A O 1
ATOM 807 N N . THR A 1 99 ? 5.057 14.081 3.864 1.00 96.75 99 THR A N 1
ATOM 808 C CA . THR A 1 99 ? 5.260 13.464 5.176 1.00 96.75 99 THR A CA 1
ATOM 809 C C . THR A 1 99 ? 6.745 13.246 5.458 1.00 96.75 99 THR A C 1
ATOM 811 O O . THR A 1 99 ? 7.602 13.291 4.581 1.00 96.75 99 THR A O 1
ATOM 814 N N . THR A 1 100 ? 7.094 12.991 6.718 1.00 97.00 100 THR A N 1
ATOM 815 C CA . THR A 1 100 ? 8.474 12.640 7.075 1.00 97.00 100 THR A CA 1
ATOM 816 C C . THR A 1 100 ? 8.686 11.138 6.948 1.00 97.00 100 THR A C 1
ATOM 818 O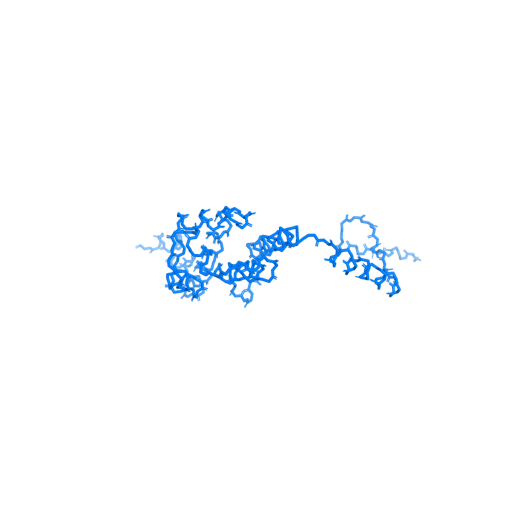 O . THR A 1 100 ? 7.766 10.347 7.147 1.00 97.00 100 THR A O 1
ATOM 821 N N . THR A 1 101 ? 9.923 10.700 6.703 1.00 96.31 101 THR A N 1
ATOM 822 C CA . THR A 1 101 ? 10.250 9.262 6.680 1.00 96.31 101 THR A CA 1
ATOM 823 C C . THR A 1 101 ? 9.903 8.568 8.006 1.00 96.31 101 THR A C 1
ATOM 825 O O . THR A 1 101 ? 9.451 7.421 8.004 1.00 96.31 101 THR A O 1
ATOM 828 N N . ALA A 1 102 ? 10.072 9.263 9.137 1.00 96.19 102 ALA A N 1
ATOM 829 C CA . ALA A 1 102 ? 9.690 8.762 10.455 1.00 96.19 102 ALA A CA 1
ATOM 830 C C . ALA A 1 102 ? 8.167 8.600 10.581 1.00 96.19 102 ALA A C 1
ATOM 832 O O . ALA A 1 102 ? 7.701 7.544 11.001 1.00 96.19 102 ALA A O 1
ATOM 833 N N . ASN A 1 103 ? 7.386 9.604 10.164 1.00 95.06 103 ASN A N 1
ATOM 834 C CA . ASN A 1 103 ? 5.925 9.521 10.176 1.00 95.06 103 ASN A CA 1
ATOM 835 C C . ASN A 1 103 ? 5.416 8.437 9.228 1.00 95.06 103 ASN A C 1
ATOM 837 O O . ASN A 1 103 ? 4.599 7.624 9.650 1.00 95.06 103 ASN A O 1
ATOM 841 N N . LEU A 1 104 ? 5.934 8.382 7.996 1.00 96.75 104 LEU A N 1
ATOM 842 C CA . LEU A 1 104 ? 5.620 7.327 7.037 1.00 96.75 104 LEU A CA 1
ATOM 843 C C . LEU A 1 104 ? 5.859 5.942 7.650 1.00 96.75 104 LEU A C 1
ATOM 845 O O . LEU A 1 104 ? 4.976 5.097 7.598 1.00 96.75 104 LEU A O 1
ATOM 849 N N . SER A 1 105 ? 7.005 5.730 8.306 1.00 96.75 105 SER A N 1
ATOM 850 C CA . SER A 1 105 ? 7.328 4.436 8.927 1.00 96.75 105 SER A CA 1
ATOM 851 C C . SER A 1 105 ? 6.300 4.009 9.978 1.00 96.75 105 SER A C 1
ATOM 853 O O . SER A 1 105 ? 5.956 2.836 10.027 1.00 96.75 105 SER A O 1
ATOM 855 N N . LYS A 1 106 ? 5.743 4.949 10.751 1.00 97.19 106 LYS A N 1
ATOM 856 C CA . LYS A 1 106 ? 4.684 4.641 11.726 1.00 97.19 106 LYS A CA 1
ATOM 857 C C . LYS A 1 106 ? 3.401 4.132 11.063 1.00 97.19 106 LYS A C 1
ATOM 859 O O . LYS A 1 106 ? 2.774 3.221 11.593 1.00 97.19 106 LYS A O 1
ATOM 864 N N . TYR A 1 107 ? 3.020 4.683 9.909 1.00 94.94 107 TYR A N 1
ATOM 865 C CA . TYR A 1 107 ? 1.879 4.163 9.143 1.00 94.94 107 TYR A CA 1
ATOM 866 C C . TYR A 1 107 ? 2.182 2.771 8.577 1.00 94.94 107 TYR A C 1
ATOM 868 O O . TYR A 1 107 ? 1.376 1.856 8.714 1.00 94.94 107 TYR A O 1
ATOM 876 N N . LEU A 1 108 ? 3.377 2.588 8.002 1.00 95.94 108 LEU A N 1
ATOM 877 C CA . LEU A 1 108 ? 3.786 1.309 7.415 1.00 95.94 108 LEU A CA 1
ATOM 878 C C . LEU A 1 108 ? 3.876 0.179 8.454 1.00 95.94 108 LEU A C 1
ATOM 880 O O . LEU A 1 108 ? 3.551 -0.958 8.142 1.00 95.94 108 LEU A O 1
ATOM 884 N N . ASN A 1 109 ? 4.266 0.496 9.690 1.00 95.12 109 ASN A N 1
ATOM 885 C CA . ASN A 1 109 ? 4.422 -0.471 10.781 1.00 95.12 109 ASN A CA 1
ATOM 886 C C . ASN A 1 109 ? 3.152 -0.653 11.632 1.00 95.12 109 ASN A C 1
ATOM 888 O O . ASN A 1 109 ? 3.231 -1.195 12.733 1.00 95.12 109 ASN A O 1
ATOM 892 N N . LYS A 1 110 ? 1.983 -0.180 11.168 1.00 89.44 110 LYS A N 1
ATOM 893 C CA . LYS A 1 110 ? 0.700 -0.275 11.897 1.00 89.44 110 LYS A CA 1
ATOM 894 C C . LYS A 1 110 ? 0.685 0.453 13.257 1.00 89.44 110 LYS A C 1
ATOM 896 O O . LYS A 1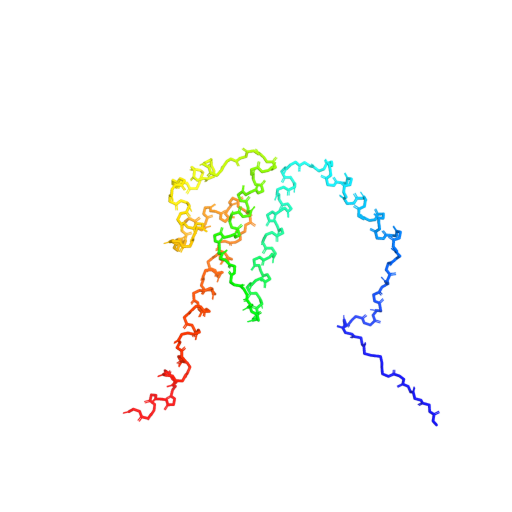 110 ? -0.195 0.218 14.081 1.00 89.44 110 LYS A O 1
ATOM 901 N N . GLU A 1 111 ? 1.629 1.361 13.502 1.00 91.00 111 GLU A N 1
ATOM 902 C CA . GLU A 1 111 ? 1.636 2.222 14.696 1.00 91.00 111 GLU A CA 1
ATOM 903 C C . GLU A 1 111 ? 0.650 3.392 14.552 1.00 91.00 111 GLU A C 1
ATOM 905 O O . GLU A 1 111 ? 0.239 3.992 15.545 1.00 91.00 111 GLU A O 1
ATOM 910 N N . ARG A 1 112 ? 0.277 3.740 13.311 1.00 92.12 112 ARG A N 1
ATOM 911 C CA . ARG A 1 112 ? -0.717 4.768 12.987 1.00 92.12 112 ARG A CA 1
ATOM 912 C C . ARG A 1 112 ? -1.666 4.310 11.888 1.00 92.12 112 ARG A C 1
ATOM 914 O O . ARG A 1 112 ? -1.250 3.698 10.910 1.00 92.12 112 ARG A O 1
ATOM 921 N N . VAL A 1 113 ? -2.923 4.697 12.049 1.00 93.38 113 VAL A N 1
ATOM 922 C CA . VAL A 1 113 ? -4.001 4.567 11.065 1.00 93.38 113 VAL A CA 1
ATOM 923 C C . VAL A 1 113 ? -3.798 5.621 9.975 1.00 93.38 113 VAL A C 1
ATOM 925 O O . VAL A 1 113 ? -3.521 6.780 10.290 1.00 93.38 113 VAL A O 1
ATOM 928 N N . LEU A 1 114 ? -3.908 5.239 8.703 1.00 94.25 114 LEU A N 1
ATOM 929 C CA . LEU A 1 114 ? -3.879 6.180 7.584 1.00 94.25 114 LEU A CA 1
ATOM 930 C C . LEU A 1 114 ? -5.076 7.125 7.672 1.00 94.25 114 LEU A C 1
ATOM 932 O O . LEU A 1 114 ? -6.223 6.684 7.749 1.00 94.25 114 LEU A O 1
ATOM 936 N N . ASN A 1 115 ? -4.799 8.427 7.621 1.00 95.00 115 ASN A N 1
ATOM 937 C CA . ASN A 1 115 ? -5.839 9.426 7.414 1.00 95.00 115 ASN A CA 1
ATOM 938 C C . ASN A 1 115 ? -6.200 9.522 5.918 1.00 95.00 115 ASN A C 1
ATOM 940 O O . ASN A 1 115 ? -5.439 9.084 5.051 1.00 95.00 115 ASN A O 1
ATOM 944 N N . VAL A 1 116 ? -7.364 10.104 5.623 1.00 97.12 116 VAL A N 1
ATOM 945 C CA . VAL A 1 116 ? -7.910 10.188 4.257 1.00 97.12 116 VAL A CA 1
ATOM 946 C C . VAL A 1 116 ? -6.991 10.974 3.319 1.00 97.12 116 VAL A C 1
ATOM 948 O O . VAL A 1 116 ? -6.771 10.558 2.187 1.00 97.12 116 VAL A O 1
ATOM 951 N N . GLU A 1 117 ? -6.419 12.085 3.784 1.00 97.75 117 GLU A N 1
ATOM 952 C CA . GLU A 1 117 ? -5.556 12.940 2.963 1.00 97.75 117 GLU A CA 1
ATOM 953 C C . GLU A 1 117 ? -4.283 12.208 2.512 1.00 97.75 117 GLU A C 1
ATOM 955 O O . GLU A 1 117 ? -3.944 12.196 1.329 1.00 97.75 117 GLU A O 1
ATOM 960 N N . LEU A 1 118 ? -3.597 11.538 3.438 1.00 97.44 118 LEU A N 1
ATOM 961 C CA . LEU A 1 118 ? -2.410 10.750 3.131 1.00 97.44 118 LEU A CA 1
ATOM 962 C C . LEU A 1 118 ? -2.762 9.534 2.267 1.00 97.44 118 LEU A C 1
ATOM 964 O O . LEU A 1 118 ? -2.005 9.201 1.357 1.00 97.44 118 LEU A O 1
ATOM 968 N N . ALA A 1 119 ? -3.916 8.901 2.506 1.00 98.19 119 ALA A N 1
ATOM 969 C CA . ALA A 1 119 ? -4.406 7.823 1.654 1.00 98.19 119 ALA A CA 1
ATOM 970 C C . ALA A 1 119 ? -4.617 8.299 0.209 1.00 98.19 119 ALA A C 1
ATOM 972 O O . ALA A 1 119 ? -4.191 7.601 -0.702 1.00 98.19 119 ALA A O 1
ATOM 973 N N . LEU A 1 120 ? -5.187 9.491 -0.012 1.00 98.50 120 LEU A N 1
ATOM 974 C CA . LEU A 1 120 ? -5.355 10.087 -1.347 1.00 98.50 120 LEU A CA 1
ATOM 975 C C . LEU A 1 120 ? -4.014 10.363 -2.038 1.00 98.50 120 LEU A C 1
ATOM 977 O O . LEU A 1 120 ? -3.861 10.043 -3.219 1.00 98.50 120 LEU A O 1
ATOM 981 N N . LYS A 1 121 ? -3.036 10.917 -1.310 1.00 98.50 121 LYS A N 1
ATOM 982 C CA . LYS A 1 121 ? -1.685 11.187 -1.836 1.00 98.50 121 LYS A CA 1
ATOM 983 C C . LYS A 1 121 ? -0.997 9.895 -2.281 1.00 98.50 121 LYS A C 1
ATOM 985 O O . LYS A 1 121 ? -0.545 9.800 -3.418 1.00 98.50 121 LYS A O 1
ATOM 990 N N . ILE A 1 122 ? -0.985 8.881 -1.413 1.00 98.25 122 ILE A N 1
ATOM 991 C CA . ILE A 1 122 ? -0.395 7.569 -1.708 1.00 98.25 122 ILE A CA 1
ATOM 992 C C . ILE A 1 122 ? -1.125 6.909 -2.881 1.00 98.25 122 ILE A C 1
ATOM 994 O O . ILE A 1 122 ? -0.494 6.530 -3.861 1.00 98.25 122 ILE A O 1
ATOM 998 N N . ALA A 1 123 ? -2.451 6.818 -2.808 1.00 97.88 123 ALA A N 1
ATOM 999 C CA . ALA A 1 123 ? -3.303 6.210 -3.826 1.00 97.88 123 ALA A CA 1
ATOM 1000 C C . ALA A 1 123 ? -3.049 6.765 -5.231 1.00 97.88 123 ALA A C 1
ATOM 1002 O O . ALA A 1 123 ? -2.886 5.995 -6.176 1.00 97.88 123 ALA A O 1
ATOM 1003 N N . SER A 1 124 ? -2.943 8.091 -5.341 1.00 97.50 124 SER A N 1
ATOM 1004 C CA . SER A 1 124 ? -2.691 8.778 -6.610 1.00 97.50 124 SER A CA 1
ATOM 1005 C C . SER A 1 124 ? -1.334 8.404 -7.211 1.00 97.50 124 SER A C 1
ATOM 1007 O O . SER A 1 124 ? -1.243 8.178 -8.411 1.00 97.50 124 SER A O 1
ATOM 1009 N N . THR A 1 125 ? -0.283 8.288 -6.391 1.00 97.50 125 THR A N 1
ATOM 1010 C CA . THR A 1 125 ? 1.047 7.857 -6.859 1.00 97.50 125 THR A CA 1
ATOM 1011 C C . THR A 1 125 ? 1.088 6.372 -7.231 1.00 97.50 125 THR A C 1
ATOM 1013 O O . THR A 1 125 ? 1.870 5.980 -8.092 1.00 97.50 125 THR A O 1
ATOM 1016 N N . LEU A 1 126 ? 0.290 5.536 -6.561 1.00 96.56 126 LEU A N 1
ATOM 1017 C CA . LEU A 1 126 ? 0.281 4.082 -6.755 1.00 96.56 126 LEU A CA 1
ATOM 1018 C C . LEU A 1 126 ? -0.712 3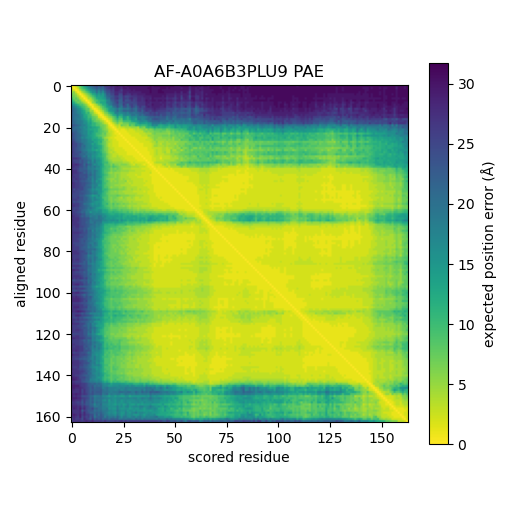.602 -7.832 1.00 96.56 126 LEU A C 1
ATOM 1020 O O . LEU A 1 126 ? -0.782 2.402 -8.077 1.00 96.56 126 LEU A O 1
ATOM 1024 N N . ASP A 1 127 ? -1.499 4.501 -8.429 1.00 95.38 127 ASP A N 1
ATOM 1025 C CA . ASP A 1 127 ? -2.624 4.178 -9.327 1.00 95.38 127 ASP A CA 1
ATOM 1026 C C . ASP A 1 127 ? -3.640 3.170 -8.728 1.00 95.38 127 ASP A C 1
ATOM 1028 O O . ASP A 1 127 ? -4.218 2.282 -9.376 1.00 95.38 127 ASP A O 1
ATOM 1032 N N . VAL A 1 128 ? -3.891 3.314 -7.424 1.00 95.44 128 VAL A N 1
ATOM 1033 C CA . VAL A 1 128 ? -4.904 2.533 -6.699 1.00 95.44 128 VAL A CA 1
ATOM 1034 C C . VAL A 1 128 ? -5.989 3.454 -6.149 1.00 95.44 128 VAL A C 1
ATOM 1036 O O . VAL A 1 128 ? -5.690 4.580 -5.771 1.00 95.44 128 VAL A O 1
ATOM 1039 N N . PRO A 1 129 ? -7.257 3.019 -6.047 1.00 96.44 129 PRO A N 1
ATOM 1040 C CA . PRO A 1 129 ? -8.280 3.815 -5.379 1.00 96.44 129 PRO A CA 1
ATOM 1041 C C . PRO A 1 129 ? -7.945 3.995 -3.893 1.00 96.44 129 PRO A C 1
ATOM 1043 O O . PRO A 1 129 ? -7.687 3.013 -3.200 1.00 96.44 129 PRO A O 1
ATOM 1046 N N . ALA A 1 130 ? -8.025 5.222 -3.368 1.00 97.69 130 ALA A N 1
ATOM 1047 C CA . ALA A 1 130 ? -7.813 5.478 -1.937 1.00 97.69 130 ALA A CA 1
ATOM 1048 C C . ALA A 1 130 ? -8.789 4.689 -1.050 1.00 97.69 130 ALA A C 1
ATOM 1050 O O . ALA A 1 130 ? -8.409 4.219 0.021 1.00 97.69 130 ALA A O 1
ATOM 1051 N N . GLN A 1 131 ? -10.013 4.475 -1.543 1.00 97.81 131 GLN A N 1
ATOM 1052 C CA . GLN A 1 131 ? -11.007 3.616 -0.906 1.00 97.81 131 GLN A CA 1
ATOM 1053 C C . GLN A 1 131 ? -10.449 2.214 -0.627 1.00 97.81 131 GLN A C 1
ATOM 1055 O O . GLN A 1 131 ? -10.649 1.695 0.459 1.00 97.81 131 GLN A O 1
ATOM 1060 N N . LEU A 1 132 ? -9.663 1.645 -1.546 1.00 97.69 132 LEU A N 1
ATOM 1061 C CA . LEU A 1 132 ? -9.095 0.306 -1.393 1.00 97.69 132 LEU A CA 1
ATOM 1062 C C . LEU A 1 132 ? -8.125 0.226 -0.203 1.00 97.69 132 LEU A C 1
ATOM 1064 O O . LEU A 1 132 ? -8.125 -0.752 0.539 1.00 97.69 132 LEU A O 1
ATOM 1068 N N . LEU A 1 133 ? -7.315 1.271 0.008 1.00 98.00 133 LEU A N 1
ATOM 1069 C CA . LEU A 1 133 ? -6.415 1.368 1.164 1.00 98.00 133 LEU A CA 1
ATOM 1070 C C . LEU A 1 133 ? -7.209 1.456 2.477 1.00 98.00 133 LEU A C 1
ATOM 1072 O O . LEU A 1 133 ? -6.877 0.786 3.457 1.00 98.00 133 LEU A O 1
ATOM 1076 N N . LEU A 1 134 ? -8.256 2.283 2.488 1.00 98.06 134 LEU A N 1
ATOM 1077 C CA . LEU A 1 134 ? -9.090 2.525 3.665 1.00 98.06 134 LEU A CA 1
ATOM 1078 C C . LEU A 1 134 ? -9.966 1.313 4.011 1.00 98.06 134 LEU A C 1
ATOM 1080 O O . LEU A 1 134 ? -10.060 0.957 5.183 1.00 98.06 134 LEU A O 1
ATOM 1084 N N . ASP A 1 135 ? -10.525 0.627 3.018 1.00 97.69 135 ASP A N 1
ATOM 1085 C CA . ASP A 1 135 ? -11.319 -0.589 3.205 1.00 97.69 135 ASP A CA 1
ATOM 1086 C C . ASP A 1 135 ? -10.490 -1.702 3.838 1.00 97.69 135 ASP A C 1
ATOM 1088 O O . ASP A 1 135 ? -10.965 -2.385 4.740 1.00 97.69 135 ASP A O 1
ATOM 1092 N N . ILE A 1 136 ? -9.227 -1.868 3.425 1.00 97.12 136 ILE A N 1
ATOM 1093 C CA . ILE A 1 136 ? -8.327 -2.863 4.029 1.00 97.12 136 ILE A CA 1
ATOM 1094 C C . ILE A 1 136 ? -8.085 -2.536 5.498 1.00 97.12 136 ILE A C 1
ATOM 1096 O O . ILE A 1 136 ? -8.096 -3.425 6.351 1.00 97.12 136 ILE A O 1
ATOM 1100 N N . GLN A 1 137 ? -7.871 -1.259 5.807 1.00 96.12 137 GLN A N 1
ATOM 1101 C CA . GLN A 1 137 ? -7.700 -0.809 7.181 1.00 96.12 137 GLN A CA 1
ATOM 1102 C C . GLN A 1 137 ? -8.946 -1.107 8.025 1.00 96.12 137 GLN A C 1
ATOM 1104 O O . GLN A 1 137 ? -8.818 -1.724 9.082 1.00 96.12 137 GLN A O 1
ATOM 1109 N N . ILE A 1 138 ? -10.135 -0.760 7.526 1.00 95.31 138 ILE A N 1
ATOM 1110 C CA . ILE A 1 138 ? -11.414 -1.010 8.203 1.00 95.31 138 ILE A CA 1
ATOM 1111 C C . ILE A 1 138 ? -11.654 -2.514 8.372 1.00 95.31 138 ILE A C 1
ATOM 1113 O O . ILE A 1 138 ? -11.924 -2.968 9.482 1.00 95.31 138 ILE A O 1
ATOM 1117 N N . LYS A 1 139 ? -11.488 -3.312 7.310 1.00 94.50 139 LYS A N 1
ATOM 1118 C CA . LYS A 1 139 ? -11.633 -4.774 7.352 1.00 94.50 139 LYS A CA 1
ATOM 1119 C C . LYS A 1 139 ? -10.747 -5.387 8.437 1.00 94.50 139 LYS A C 1
ATOM 1121 O O . LYS A 1 139 ? -11.206 -6.203 9.232 1.00 94.50 139 LYS A O 1
ATOM 1126 N N . ASN A 1 140 ? -9.495 -4.947 8.525 1.00 93.69 140 ASN A N 1
ATOM 1127 C CA . ASN A 1 140 ? -8.552 -5.431 9.530 1.00 93.69 140 ASN A CA 1
ATOM 1128 C C . ASN A 1 140 ? -8.933 -5.034 10.959 1.00 93.69 140 ASN A C 1
ATOM 1130 O O . ASN A 1 140 ? -8.699 -5.804 11.895 1.00 93.69 140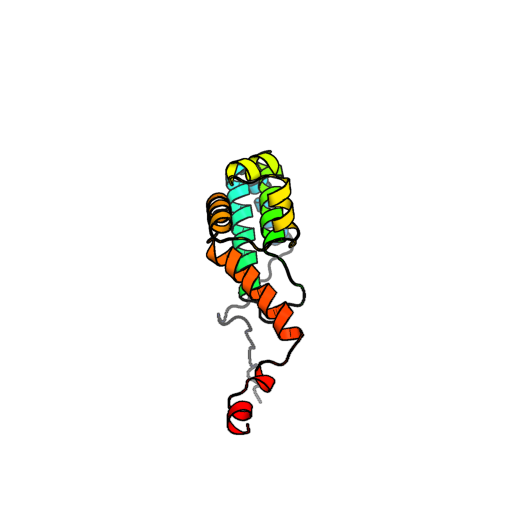 ASN A O 1
ATOM 1134 N N . GLU A 1 141 ? -9.494 -3.841 11.148 1.00 91.62 141 GLU A N 1
ATOM 1135 C CA . GLU A 1 141 ? -10.020 -3.404 12.441 1.00 91.62 141 GLU A CA 1
ATOM 1136 C C . GLU A 1 141 ? -11.243 -4.228 12.853 1.00 91.62 141 GLU A C 1
ATOM 1138 O O . GLU A 1 141 ? -11.284 -4.710 13.988 1.00 91.62 141 GLU A O 1
ATOM 1143 N N . LEU A 1 142 ? -12.172 -4.480 11.924 1.00 90.50 142 LEU A N 1
ATOM 1144 C CA . LEU A 1 142 ? -13.351 -5.318 12.150 1.00 90.50 142 LEU A CA 1
ATOM 1145 C C . LEU A 1 142 ? -12.965 -6.747 12.540 1.00 90.50 142 LEU A C 1
ATOM 1147 O O . LEU A 1 142 ? -13.449 -7.236 13.554 1.00 90.50 142 LEU A O 1
ATOM 1151 N N . ILE A 1 143 ? -12.029 -7.386 11.830 1.00 89.00 143 ILE A N 1
ATOM 1152 C CA . ILE A 1 143 ? -11.530 -8.729 12.183 1.00 89.00 143 ILE A CA 1
ATOM 1153 C C . ILE A 1 143 ? -10.918 -8.728 13.593 1.00 89.00 143 ILE A C 1
ATOM 1155 O O . ILE A 1 143 ? -11.179 -9.611 14.412 1.00 89.00 143 ILE A O 1
ATOM 1159 N N . LYS A 1 144 ? -10.110 -7.712 13.917 1.00 86.25 144 LYS A N 1
ATOM 1160 C CA . LYS A 1 144 ? -9.441 -7.608 15.223 1.00 86.25 144 LYS A CA 1
ATOM 1161 C C . LYS A 1 144 ? -10.424 -7.409 16.381 1.00 86.25 144 LYS A C 1
ATOM 1163 O O . LYS A 1 144 ? -10.123 -7.841 17.495 1.00 86.25 144 LYS A O 1
ATOM 1168 N N . VAL A 1 145 ? -11.528 -6.699 16.152 1.00 83.56 145 VAL A N 1
ATOM 1169 C CA . VAL A 1 145 ? -12.545 -6.387 17.169 1.00 83.56 145 VAL A CA 1
ATOM 1170 C C . VAL A 1 145 ? -13.598 -7.492 17.266 1.00 83.56 145 VAL A C 1
ATOM 1172 O O . VAL A 1 145 ? -13.883 -7.931 18.378 1.00 83.56 145 VAL A O 1
ATOM 1175 N N . GLY A 1 146 ? -14.107 -7.992 16.138 1.00 75.06 146 GLY A N 1
ATOM 1176 C CA . GLY A 1 146 ? -15.093 -9.076 16.079 1.00 75.06 146 GLY A CA 1
ATOM 1177 C C . GLY A 1 146 ? -14.596 -10.368 16.728 1.00 75.06 146 GLY A C 1
ATOM 1178 O O . GLY A 1 146 ? -15.336 -11.019 17.451 1.00 75.06 146 GLY A O 1
ATOM 1179 N N . ASN A 1 147 ? -13.299 -10.672 16.625 1.00 69.12 147 ASN A N 1
ATOM 1180 C CA . ASN A 1 147 ? -12.714 -11.825 17.321 1.00 69.12 147 ASN A CA 1
ATOM 1181 C C . ASN A 1 147 ? -12.643 -11.678 18.857 1.00 69.12 147 ASN A C 1
ATOM 1183 O O . ASN A 1 147 ? -12.298 -12.637 19.543 1.00 69.12 147 ASN A O 1
ATOM 1187 N N . LYS A 1 148 ? -12.894 -10.486 19.420 1.00 70.12 148 LYS A N 1
ATOM 1188 C CA . LYS A 1 148 ? -12.765 -10.219 20.867 1.00 70.12 148 LYS A CA 1
ATOM 1189 C C . LYS A 1 148 ? -14.089 -10.191 21.618 1.00 70.12 148 LYS A C 1
ATOM 1191 O O . LYS A 1 148 ? -14.066 -10.322 22.840 1.00 70.12 148 LYS A O 1
ATOM 1196 N N . LYS A 1 149 ? -15.203 -9.958 20.928 1.00 69.31 149 LYS A N 1
ATOM 1197 C CA . LYS A 1 149 ? -16.534 -9.830 21.523 1.00 69.31 149 LYS A CA 1
ATOM 1198 C C . LYS A 1 149 ? -17.587 -10.318 20.545 1.00 69.31 149 LYS A C 1
ATOM 1200 O O . LYS A 1 149 ? -17.549 -9.963 19.371 1.00 69.31 149 LYS A O 1
ATOM 1205 N N . ASP A 1 150 ? -18.547 -11.067 21.067 1.00 80.00 150 ASP A N 1
ATOM 1206 C CA . ASP A 1 150 ? -19.717 -11.513 20.319 1.00 80.00 150 ASP A CA 1
ATOM 1207 C C . ASP A 1 150 ? -20.776 -10.400 20.329 1.00 80.00 150 ASP A C 1
ATOM 1209 O O . ASP A 1 150 ? -21.760 -10.435 21.069 1.00 80.00 150 ASP A O 1
ATOM 1213 N N . TYR A 1 151 ? -20.510 -9.348 19.547 1.00 80.88 151 TYR A N 1
ATOM 1214 C CA . TYR A 1 151 ? -21.399 -8.189 19.439 1.00 80.88 151 TYR A CA 1
ATOM 1215 C C . TYR A 1 151 ? -22.774 -8.561 18.882 1.00 80.88 151 TYR A C 1
ATOM 1217 O O . TYR A 1 151 ? -23.758 -7.920 19.246 1.00 80.88 151 TYR A O 1
ATOM 1225 N N . GLU A 1 152 ? -22.849 -9.589 18.032 1.00 77.94 152 GLU A N 1
ATOM 1226 C CA . GLU A 1 152 ? -24.113 -10.065 17.466 1.00 77.94 152 GLU A CA 1
ATOM 1227 C C . GLU A 1 152 ? -25.046 -10.569 18.558 1.00 77.94 152 GLU A C 1
ATOM 1229 O O . GLU A 1 152 ? -26.243 -10.315 18.500 1.00 77.94 152 GLU A O 1
ATOM 1234 N N . LYS A 1 153 ? -24.504 -11.225 19.585 1.00 80.06 153 LYS A N 1
ATOM 1235 C CA . LYS A 1 153 ? -25.286 -11.680 20.731 1.00 80.06 153 LYS A CA 1
ATOM 1236 C C . LYS A 1 153 ? -25.522 -10.578 21.764 1.00 80.06 153 LYS A C 1
ATOM 1238 O O . LYS A 1 153 ? -26.653 -10.422 22.223 1.00 80.06 153 LYS A O 1
ATOM 1243 N N . GLU A 1 154 ? -24.470 -9.842 22.134 1.00 84.62 154 GLU A N 1
ATOM 1244 C CA . GLU A 1 154 ? -24.497 -8.831 23.208 1.00 84.62 154 GLU A CA 1
ATOM 1245 C C . GLU A 1 154 ? -25.373 -7.615 22.885 1.00 84.62 154 GLU A C 1
ATOM 1247 O O . GLU A 1 154 ? -25.898 -7.000 23.803 1.00 84.62 154 GLU A O 1
ATOM 1252 N N . PHE A 1 155 ? -25.531 -7.271 21.606 1.00 86.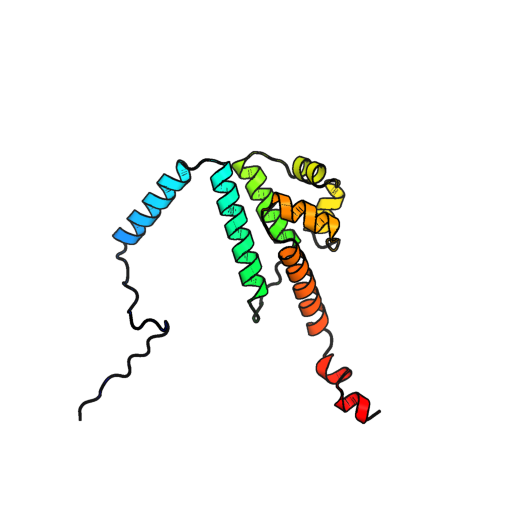12 155 PHE A N 1
ATOM 1253 C CA . PHE A 1 155 ? -26.299 -6.105 21.156 1.00 86.12 155 PHE A CA 1
ATOM 1254 C C . PHE A 1 155 ? -27.393 -6.502 20.156 1.00 86.12 155 PHE A C 1
ATOM 1256 O O . PHE A 1 155 ? -27.764 -5.724 19.274 1.00 86.12 155 PHE A O 1
ATOM 1263 N N . SER A 1 156 ? -27.886 -7.738 20.272 1.00 87.62 156 SER A N 1
ATOM 1264 C CA . SER A 1 156 ? -29.013 -8.226 19.478 1.00 87.62 156 SER A CA 1
ATOM 1265 C C . SER A 1 156 ? -30.303 -7.479 19.822 1.00 87.62 156 SER A C 1
ATOM 1267 O O . SER A 1 156 ? -30.507 -7.023 20.948 1.00 87.62 156 SER A O 1
ATOM 1269 N N . LEU A 1 157 ? -31.230 -7.401 18.864 1.00 88.06 157 LEU A N 1
ATOM 1270 C CA . LEU A 1 157 ? -32.570 -6.873 19.132 1.00 88.06 157 LEU A CA 1
ATOM 1271 C C . LEU A 1 157 ? -33.290 -7.721 20.194 1.00 88.06 157 LEU A C 1
ATOM 1273 O O . LEU A 1 157 ? -34.053 -7.200 21.002 1.00 88.06 157 LEU A O 1
ATOM 1277 N N . GLU A 1 158 ? -33.033 -9.028 20.211 1.00 90.25 158 GLU A N 1
ATOM 1278 C CA . GLU A 1 158 ? -33.558 -9.962 21.201 1.00 90.25 158 GLU A CA 1
ATOM 1279 C C . GLU A 1 158 ? -33.054 -9.668 22.616 1.00 90.25 158 GLU A C 1
ATOM 1281 O O . GLU A 1 158 ? -33.807 -9.867 23.568 1.00 90.25 158 GLU A O 1
ATOM 1286 N N . GLU A 1 159 ? -31.804 -9.222 22.763 1.00 89.94 159 GLU A N 1
ATOM 1287 C CA . GLU A 1 159 ? -31.275 -8.725 24.036 1.00 89.94 159 GLU A CA 1
ATOM 1288 C C . GLU A 1 159 ? -32.030 -7.464 24.460 1.00 89.94 159 GLU A C 1
ATOM 1290 O O . GLU A 1 159 ? -32.602 -7.447 25.549 1.00 89.94 159 GLU A O 1
ATOM 1295 N N . LEU A 1 160 ? -32.175 -6.494 23.552 1.00 91.12 160 LEU A N 1
ATOM 1296 C CA . LEU A 1 160 ? -32.857 -5.230 23.834 1.00 91.12 160 LEU A CA 1
ATOM 1297 C C . LEU A 1 160 ? -34.328 -5.418 24.232 1.00 91.12 160 LEU A C 1
ATOM 1299 O O . LEU A 1 160 ? -34.830 -4.713 25.099 1.00 91.12 160 LEU A O 1
ATOM 1303 N N . ILE A 1 161 ? -35.032 -6.365 23.608 1.00 93.88 161 ILE A N 1
ATOM 1304 C CA . ILE A 1 161 ? -36.439 -6.667 23.922 1.00 93.88 161 ILE A CA 1
ATOM 1305 C C . ILE A 1 161 ? -36.587 -7.333 25.303 1.00 93.88 161 ILE A C 1
ATOM 1307 O O . ILE A 1 161 ? -37.671 -7.298 25.887 1.00 93.88 161 ILE A O 1
ATOM 1311 N N . ARG A 1 162 ? -35.534 -7.975 25.823 1.00 86.44 162 ARG A N 1
ATOM 1312 C CA . ARG A 1 162 ? -35.548 -8.658 27.128 1.00 86.44 162 ARG A CA 1
ATOM 1313 C C . ARG A 1 162 ? -35.118 -7.764 28.297 1.00 86.44 162 ARG A C 1
ATOM 1315 O O . ARG A 1 162 ? -35.305 -8.200 29.435 1.00 86.44 162 ARG A O 1
ATOM 1322 N N . ALA A 1 163 ? -34.531 -6.598 28.026 1.00 70.62 163 ALA A N 1
ATOM 1323 C CA . ALA A 1 163 ? -34.085 -5.611 29.014 1.00 70.62 163 ALA A CA 1
ATOM 1324 C C . ALA A 1 163 ? -35.247 -4.763 29.559 1.00 70.62 163 ALA A C 1
ATOM 1326 O O . ALA A 1 163 ? -35.212 -4.453 30.773 1.00 70.62 163 ALA A O 1
#

Sequence (163 aa):
MDSSKKVNTKNGLGIKPKKWTKEHSKNVQDFIKQHYAQTDPVEKLENRLFAIKLQMQDYLQNEDITEIKTVGEFIQEAIAAFKELLQISKKALAEHWETTTANLSKYLNKERVLNVELALKIASTLDVPAQLLLDIQIKNELIKVGNKKDYEKEFSLEELIRA

Nearest PDB structures (foldseek):
  6f8h-assembly2_C-3  TM=7.872E-01  e=3.478E-02  Pseudomonas putida
  3trb-assembly1_A  TM=7.498E-01  e=4.968E-02  Coxiella burnetii
  1lmb-assembly1_3  TM=6.742E-01  e=9.155E-02  Lambdavirus lambda
  3f51-assembly1_A  TM=5.427E-01  e=9.634E-02  Corynebacterium glutamicum
  3f52-assembly1_E  TM=6.148E-01  e=1.448E-01  Corynebacterium glutamicum

Solvent-accessible surface area (backbone atoms only — not comparable to full-atom values): 9741 Å² total; per-residue (Å²): 140,81,85,81,77,83,79,86,67,95,71,86,70,92,65,79,80,79,80,72,51,73,65,58,54,47,52,52,52,52,50,51,53,56,50,61,71,70,50,53,50,65,60,53,39,52,54,50,35,50,50,52,49,50,52,53,52,51,58,70,69,50,84,83,71,87,71,91,77,52,50,23,53,58,51,49,55,49,48,49,44,40,33,74,53,70,65,44,46,68,56,57,51,20,54,74,52,76,42,48,56,70,58,49,47,34,36,43,68,69,75,38,82,81,50,70,70,58,34,44,47,50,17,67,77,52,80,39,64,36,64,62,51,51,49,43,46,50,52,54,50,49,55,62,49,54,78,74,47,67,55,73,65,76,68,25,71,71,46,63,77,72,110

Secondary structure (DSSP, 8-state):
---------TTSSSPPP-PPPHHHHHHHHHHHHHHHHHS-HHHHHHHHHHHHHHHHHHHHH-SS-SS---HHHHHHHHHHHHHHHH---HHHHHHHTT--HHHHHHHHTTSSPPPHHHHHHHHHHHTS-HHHHHHHHHHHHHHHHHTT--HHHHT-HHHHHH-

Foldseek 3Di:
DDDDDDDDDPPPPPDDPPDDDPVRVVVVVVVVVVVVVVDALVVVLLVQLVVLQVVLVVLLPDPPDPDQDALLNSLVSSQVSCCVRVVQHCQNLCVQLVHGSVVSVCCSVVVDDDDLSSLVSSCVVSVHPSVSNNSSNVVSVCVVVVVPDVCCVVVPVVNVVVD

pLDDT: mean 87.98, std 15.55, range [35.12, 98.5]

Mean predicted aligned error: 8.99 Å

Radius of gyration: 22.88 Å; Cα contacts (8 Å, |Δi|>4): 108; chains: 1; bounding box: 52×67×53 Å